Protein AF-A0A9W4ESR6-F1 (afdb_monomer_lite)

pLDDT: mean 93.37, std 4.94, range [68.06, 98.44]

Secondary structure (DSSP, 8-state):
--HHHHHHHHHHHHH---HHHHHHHHHHHTTHHHHHHHHHHS-SS-SS-EEEEE-SSEEEEEETTEEEEEEEETTTTEEEEEEEETTEEEEEEEEEEETTEEEETTTTEE--HHHHHHHHHHHTHHHH-

Foldseek 3Di:
DDPVVVVVVVVDVVVDDDPLLVLLLVQLCVCQVVLVVVVVPDDPPDPWDWDFDRDSFWTWTDTHQWMWIWGQDPVVSWIWTWIGGNPDIDTPFIWHQDPSFTATPVVRGTDDVVNVVVSVCVRCVVVVD

Organism: Bacillus thuringiensis subsp. tolworthi (NCBI:txid1442)

Radius of gyration: 17.6 Å; chains: 1; bounding box: 38×33×56 Å

InterPro domains:
  IPR025074 Protein of unknown function DUF3942 [PF13078] (4-128)

Structure (mmCIF, N/CA/C/O backbone):
data_AF-A0A9W4ESR6-F1
#
_entry.id   AF-A0A9W4ESR6-F1
#
loop_
_atom_site.group_PDB
_atom_site.id
_atom_site.type_symbol
_atom_site.label_atom_id
_atom_site.label_alt_id
_at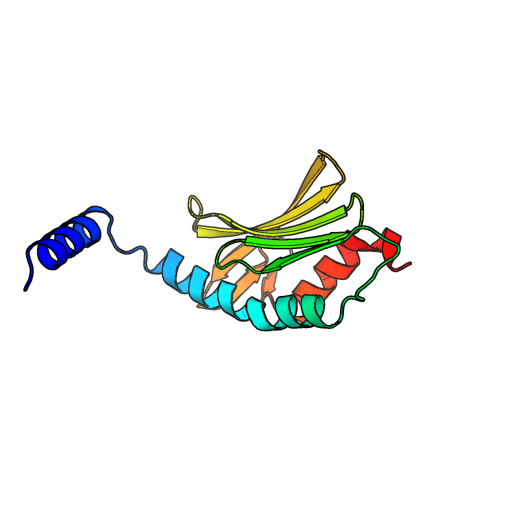om_site.label_comp_id
_atom_site.label_asym_id
_atom_site.label_entity_id
_atom_site.label_seq_id
_atom_site.pdbx_PDB_ins_code
_atom_site.Cartn_x
_atom_site.Cartn_y
_atom_site.Cartn_z
_atom_site.occupancy
_atom_site.B_iso_or_equiv
_atom_site.auth_seq_id
_atom_site.auth_comp_id
_atom_site.auth_asym_id
_atom_site.auth_atom_id
_atom_site.pdbx_PDB_model_num
ATOM 1 N N . MET A 1 1 ? -0.337 13.938 37.983 1.00 68.06 1 MET A N 1
ATOM 2 C CA . MET A 1 1 ? -0.627 14.167 36.556 1.00 68.06 1 MET A CA 1
ATOM 3 C C . MET A 1 1 ? -0.213 15.584 36.212 1.00 68.06 1 MET A C 1
ATOM 5 O O . MET A 1 1 ? -0.573 16.488 36.959 1.00 68.06 1 MET A O 1
ATOM 9 N N . SER A 1 2 ? 0.587 15.776 35.169 1.00 93.44 2 SER A N 1
ATOM 10 C CA . SER A 1 2 ? 1.050 17.098 34.730 1.00 93.44 2 SER A CA 1
ATOM 11 C C . SER A 1 2 ? -0.042 17.859 33.959 1.00 93.44 2 SER A C 1
ATOM 13 O O . SER A 1 2 ? -0.980 17.260 33.430 1.00 93.44 2 SER A O 1
ATOM 15 N N . ASN A 1 3 ? 0.087 19.187 33.847 1.00 94.38 3 ASN A N 1
ATOM 16 C CA . ASN A 1 3 ? -0.824 20.010 33.031 1.00 94.38 3 ASN A CA 1
ATOM 17 C C . ASN A 1 3 ? -0.831 19.576 31.551 1.00 94.38 3 ASN A C 1
ATOM 19 O O . ASN A 1 3 ? -1.858 19.652 30.873 1.00 94.38 3 ASN A O 1
ATOM 23 N N . LEU A 1 4 ? 0.311 19.086 31.057 1.00 93.69 4 LEU A N 1
ATOM 24 C CA . LEU A 1 4 ? 0.442 18.539 29.709 1.00 93.69 4 LEU A CA 1
ATOM 25 C C . LEU A 1 4 ? -0.377 17.251 29.544 1.00 93.69 4 LEU A C 1
ATOM 27 O O . LEU A 1 4 ? -1.143 17.137 28.592 1.00 93.69 4 LEU A O 1
ATOM 31 N N . GLU A 1 5 ? -0.283 16.316 30.491 1.00 94.50 5 GLU A N 1
ATOM 32 C CA . GLU A 1 5 ? -1.053 15.062 30.467 1.00 94.50 5 GLU A CA 1
ATOM 33 C C . GLU A 1 5 ? -2.566 15.315 30.472 1.00 94.50 5 GLU A C 1
ATOM 35 O O . GLU A 1 5 ? -3.302 14.687 29.711 1.00 94.50 5 GLU A O 1
ATOM 40 N N . GLN A 1 6 ? -3.034 16.280 31.271 1.00 92.75 6 GLN A N 1
ATOM 41 C CA . GLN A 1 6 ? -4.447 16.674 31.280 1.00 92.75 6 GLN A CA 1
ATOM 42 C C . GLN A 1 6 ? -4.897 17.252 29.934 1.00 92.75 6 GLN A C 1
ATOM 44 O O . GLN A 1 6 ? -6.009 16.977 29.482 1.00 92.75 6 GLN A O 1
ATOM 49 N N . THR A 1 7 ? -4.037 18.038 29.285 1.00 94.44 7 THR A N 1
ATOM 50 C CA . THR A 1 7 ? -4.321 18.623 27.968 1.00 94.44 7 THR A CA 1
ATOM 51 C C . THR A 1 7 ? -4.404 17.530 26.905 1.00 94.44 7 THR A C 1
ATOM 53 O O . THR A 1 7 ? -5.385 17.468 26.169 1.00 94.44 7 THR A O 1
ATOM 56 N N . ILE A 1 8 ? -3.436 16.608 26.884 1.00 91.94 8 ILE A N 1
ATOM 57 C CA . ILE A 1 8 ? -3.425 15.454 25.975 1.00 91.94 8 ILE A CA 1
ATOM 58 C C . ILE A 1 8 ? -4.682 14.601 26.166 1.00 91.94 8 ILE A C 1
ATOM 60 O O . ILE A 1 8 ? -5.312 14.218 25.185 1.00 91.94 8 ILE A O 1
ATOM 64 N N . SER A 1 9 ? -5.083 14.326 27.411 1.00 87.75 9 SER A N 1
ATOM 65 C CA . SER A 1 9 ? -6.279 13.526 27.685 1.00 87.75 9 SER A CA 1
ATOM 66 C C . SER A 1 9 ? -7.552 14.180 27.145 1.00 87.75 9 SER A C 1
ATOM 68 O O . SER A 1 9 ? -8.351 13.492 26.520 1.00 87.75 9 SER A O 1
ATOM 70 N N . LYS A 1 10 ? -7.731 15.495 27.333 1.00 90.94 10 LYS A N 1
ATOM 71 C CA . LYS A 1 10 ? -8.896 16.221 26.798 1.00 90.94 10 LYS A CA 1
ATOM 72 C C . LYS A 1 10 ? -8.930 16.203 25.271 1.00 90.94 10 LYS A C 1
ATOM 74 O O . LYS A 1 10 ? -9.994 16.000 24.696 1.00 90.94 10 LYS A O 1
ATOM 79 N N . LEU A 1 11 ? -7.775 16.385 24.628 1.00 91.06 11 LEU A N 1
ATOM 80 C CA . LEU A 1 11 ? -7.663 16.337 23.170 1.00 91.06 11 LEU A CA 1
ATOM 81 C C . LEU A 1 11 ? -7.988 14.941 22.625 1.00 91.06 11 LEU A C 1
ATOM 83 O O . LEU A 1 11 ? -8.752 14.838 21.673 1.00 91.06 11 LEU A O 1
ATOM 87 N N . LYS A 1 12 ? -7.490 13.871 23.262 1.00 84.56 12 LYS A N 1
ATOM 88 C CA . LYS A 1 12 ? -7.830 12.487 22.891 1.00 84.56 12 LYS A CA 1
ATOM 89 C C . LYS A 1 12 ? -9.332 12.221 22.981 1.00 84.56 12 LYS A C 1
ATOM 91 O O . LYS A 1 12 ? -9.906 11.674 22.050 1.00 84.56 12 LYS A O 1
ATOM 96 N N . THR A 1 13 ? -9.976 12.644 24.072 1.00 85.50 13 THR A N 1
ATOM 97 C CA . THR A 1 13 ? -11.432 12.504 24.225 1.00 85.50 13 THR A CA 1
ATOM 98 C C . THR A 1 13 ? -12.200 13.289 23.163 1.00 85.50 13 THR A C 1
ATOM 100 O O . THR A 1 13 ? -13.211 12.801 22.676 1.00 85.50 13 THR A O 1
ATOM 103 N N . TYR A 1 14 ? -11.738 14.492 22.810 1.00 87.00 14 TYR A N 1
ATOM 104 C CA . TYR A 1 14 ? -12.396 15.340 21.816 1.00 87.00 14 TYR A CA 1
ATOM 105 C C . TYR A 1 14 ? -12.328 14.761 20.397 1.00 87.00 14 TYR A C 1
ATOM 107 O O . TYR A 1 14 ? -13.314 14.826 19.673 1.00 87.00 14 TYR A O 1
ATOM 115 N N . VAL A 1 15 ? -11.173 14.213 20.006 1.00 83.50 15 VAL A N 1
ATOM 116 C CA . VAL A 1 15 ? -10.986 13.610 18.675 1.00 83.50 15 VAL A CA 1
ATOM 117 C C . VAL A 1 15 ? -11.718 12.268 18.563 1.00 83.50 15 VAL A C 1
ATOM 119 O O . VAL A 1 15 ? -12.220 11.946 17.493 1.00 83.50 15 VAL A O 1
ATOM 122 N N . GLY A 1 16 ? -11.838 11.526 19.668 1.00 78.62 16 GLY A N 1
ATOM 123 C CA . GLY A 1 16 ? -12.370 10.163 19.661 1.00 78.62 16 GLY A CA 1
ATOM 124 C C . GLY A 1 16 ? -11.331 9.143 19.179 1.00 78.62 16 GLY A C 1
ATOM 125 O O . GLY A 1 16 ? -10.351 9.496 18.526 1.00 78.62 16 GLY A O 1
ATOM 126 N N . GLU A 1 17 ? -11.507 7.875 19.556 1.00 77.62 17 GLU A N 1
ATOM 127 C CA . GLU A 1 17 ? -10.723 6.757 19.011 1.00 77.62 17 GLU A CA 1
ATOM 128 C C . GLU A 1 17 ? -11.534 6.111 17.888 1.00 77.62 17 GLU A C 1
ATOM 130 O O . GLU A 1 17 ? -12.649 5.647 18.129 1.00 77.62 17 GLU A O 1
ATOM 135 N N . ASP A 1 18 ? -10.971 6.077 16.682 1.00 82.81 18 ASP A N 1
ATOM 136 C CA . ASP A 1 18 ? -11.477 5.235 15.603 1.00 82.81 18 ASP A CA 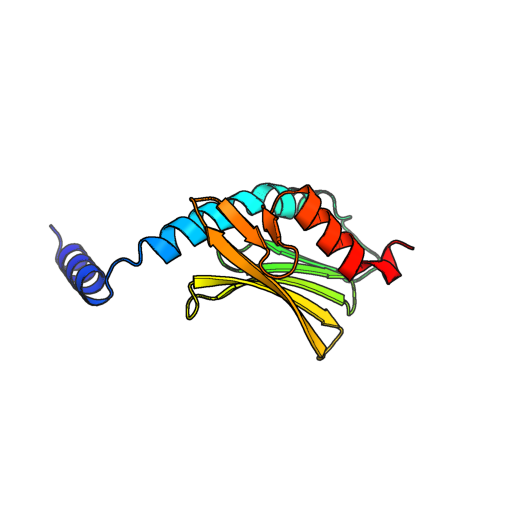1
ATOM 137 C C . ASP A 1 18 ? -10.813 3.858 15.723 1.00 82.81 18 A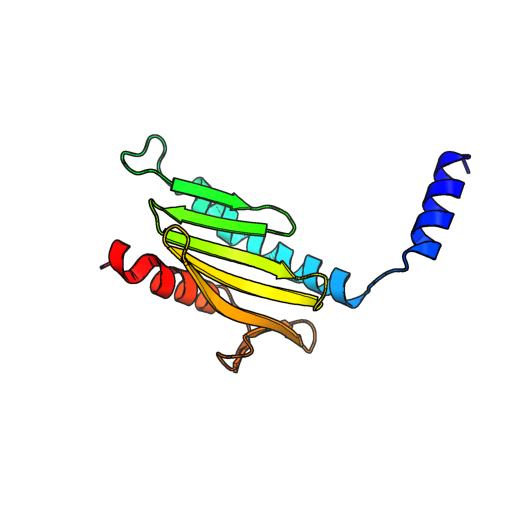SP A C 1
ATOM 139 O O . ASP A 1 18 ? -9.650 3.649 15.366 1.00 82.81 18 ASP A O 1
ATOM 143 N N . SER A 1 19 ? -11.547 2.918 16.318 1.00 84.38 19 SER A N 1
ATOM 144 C CA . SER A 1 19 ? -11.073 1.548 16.498 1.00 84.38 19 SER A CA 1
ATOM 145 C C . SER A 1 19 ? -10.879 0.815 15.172 1.00 84.38 19 SER A C 1
ATOM 147 O O . SER A 1 19 ? -10.040 -0.078 15.106 1.00 84.38 19 SER A O 1
ATOM 149 N N . GLU A 1 20 ? -11.637 1.170 14.133 1.00 85.38 20 GLU A N 1
ATOM 150 C CA . GLU A 1 20 ? -11.536 0.543 12.817 1.00 85.38 20 GLU A CA 1
ATOM 151 C C . GLU A 1 20 ? -10.295 1.049 12.075 1.00 85.38 20 GLU A C 1
ATOM 153 O O . GLU A 1 20 ? -9.493 0.229 11.622 1.00 85.38 20 GLU A O 1
ATOM 158 N N . GLU A 1 21 ? -10.057 2.370 12.063 1.00 88.00 21 GLU A N 1
ATOM 159 C CA . GLU A 1 21 ? -8.817 2.959 11.525 1.00 88.00 21 GLU A CA 1
ATOM 160 C C . GLU A 1 21 ? -7.593 2.347 12.217 1.00 88.00 21 GLU A C 1
ATOM 162 O O . GLU A 1 21 ? -6.620 1.970 11.565 1.00 88.00 21 GLU A O 1
ATOM 167 N N . LYS A 1 22 ? -7.645 2.182 13.542 1.00 90.25 22 LYS A N 1
ATOM 168 C CA . LYS A 1 22 ? -6.548 1.585 14.308 1.00 90.25 22 LYS A CA 1
ATOM 169 C C . LYS A 1 22 ? -6.226 0.159 13.859 1.00 90.25 22 LYS A C 1
ATOM 171 O O . LYS A 1 22 ? -5.057 -0.145 13.628 1.00 90.25 22 LYS A O 1
ATOM 176 N N . VAL A 1 23 ? -7.234 -0.704 13.716 1.00 92.56 23 VAL A N 1
ATOM 177 C CA . VAL A 1 23 ? -7.020 -2.088 13.259 1.00 92.56 23 VAL A CA 1
ATOM 178 C C . VAL A 1 23 ? -6.532 -2.105 11.809 1.00 92.56 23 VAL A C 1
ATOM 180 O O . VAL A 1 23 ? -5.615 -2.858 11.482 1.00 92.56 23 VAL A O 1
ATOM 183 N N . LEU A 1 24 ? -7.071 -1.236 10.948 1.00 94.38 24 LEU A N 1
ATOM 184 C CA . LEU A 1 24 ? -6.599 -1.077 9.572 1.00 94.38 24 LEU A CA 1
ATOM 185 C C . LEU A 1 24 ? -5.117 -0.672 9.527 1.00 94.38 24 LEU A C 1
ATOM 187 O O . LEU A 1 24 ? -4.352 -1.247 8.756 1.00 94.38 24 LEU A O 1
ATOM 191 N N . MET A 1 25 ? -4.688 0.271 10.372 1.00 93.75 25 MET A N 1
ATOM 192 C CA . MET A 1 25 ? -3.287 0.690 10.485 1.00 93.75 25 MET A CA 1
ATOM 193 C C . MET A 1 25 ? -2.379 -0.443 10.977 1.00 93.75 25 MET A C 1
ATOM 195 O O . MET A 1 25 ? -1.282 -0.619 10.444 1.00 93.75 25 MET A O 1
ATOM 199 N N . GLU A 1 26 ? -2.819 -1.218 11.971 1.00 94.62 26 GLU A N 1
ATOM 200 C CA . GLU A 1 26 ? -2.088 -2.390 12.468 1.00 94.62 26 GLU A CA 1
ATOM 201 C C . GLU A 1 26 ? -1.902 -3.431 11.355 1.00 94.62 26 GLU A C 1
ATOM 203 O O . GLU A 1 26 ? -0.784 -3.891 11.122 1.00 94.62 26 GLU A O 1
ATOM 208 N N . LYS A 1 27 ? -2.966 -3.724 10.598 1.00 94.56 27 LYS A N 1
ATOM 209 C CA . LYS A 1 27 ? -2.930 -4.636 9.447 1.00 94.56 27 LYS A CA 1
ATOM 210 C C . LYS A 1 27 ? -2.057 -4.111 8.312 1.00 94.56 27 LYS A C 1
ATOM 212 O O . LYS A 1 27 ? -1.259 -4.849 7.746 1.00 94.56 27 LYS A O 1
ATOM 217 N N . PHE A 1 28 ? -2.144 -2.823 8.001 1.00 95.12 28 PHE A N 1
ATOM 218 C CA . PHE A 1 28 ? -1.305 -2.193 6.986 1.00 95.12 28 PHE A CA 1
ATOM 219 C C . PHE A 1 28 ? 0.188 -2.227 7.355 1.00 95.12 28 PHE A C 1
ATOM 221 O O . PHE A 1 28 ? 1.052 -2.366 6.482 1.00 95.12 28 PHE A O 1
ATOM 228 N N . ALA A 1 29 ? 0.518 -2.144 8.648 1.00 95.19 29 ALA A N 1
ATOM 229 C CA . ALA A 1 29 ? 1.890 -2.267 9.131 1.00 95.19 29 ALA A CA 1
ATOM 230 C C . ALA A 1 29 ? 2.487 -3.667 8.893 1.00 95.19 29 ALA A C 1
ATOM 232 O O . ALA A 1 29 ? 3.707 -3.779 8.763 1.00 95.19 29 ALA A O 1
ATOM 233 N N . GLU A 1 30 ? 1.665 -4.712 8.742 1.00 94.12 30 GLU A N 1
ATOM 234 C CA . GLU A 1 30 ? 2.124 -6.067 8.397 1.00 94.12 30 GLU A CA 1
ATOM 235 C C . GLU A 1 30 ? 2.810 -6.121 7.016 1.00 94.12 30 GLU A C 1
ATOM 237 O O . GLU A 1 30 ? 3.629 -7.005 6.779 1.00 94.12 30 GLU A O 1
ATOM 242 N N . LEU A 1 31 ? 2.580 -5.138 6.131 1.00 91.69 31 LEU A N 1
ATOM 243 C CA . LEU A 1 31 ? 3.296 -5.011 4.850 1.00 91.69 31 LEU A CA 1
ATOM 244 C C . LEU A 1 31 ? 4.741 -4.524 4.990 1.00 91.69 31 LEU A C 1
ATOM 246 O O . LEU A 1 31 ? 5.523 -4.608 4.039 1.00 91.69 31 LEU A O 1
ATOM 250 N N . TYR A 1 32 ? 5.105 -3.973 6.149 1.00 93.69 32 TYR A N 1
ATOM 251 C CA . TYR A 1 32 ? 6.411 -3.360 6.366 1.00 93.69 32 TYR A CA 1
ATOM 252 C C . TYR A 1 32 ? 7.589 -4.280 6.002 1.00 93.69 32 TYR A C 1
ATOM 254 O O . TYR A 1 32 ? 8.478 -3.804 5.290 1.00 93.69 32 TYR A O 1
ATOM 262 N N . PRO A 1 33 ? 7.624 -5.568 6.411 1.00 94.44 33 PRO A N 1
ATOM 263 C CA . PRO A 1 33 ? 8.743 -6.455 6.104 1.00 94.44 33 PRO A CA 1
ATOM 264 C C . PRO A 1 33 ? 8.927 -6.685 4.601 1.00 94.44 33 PRO A C 1
ATOM 266 O O . PRO A 1 33 ? 10.062 -6.707 4.130 1.00 94.44 33 PRO A O 1
ATOM 269 N N . ALA A 1 34 ? 7.833 -6.802 3.841 1.00 93.69 34 ALA A N 1
ATOM 270 C CA . ALA A 1 34 ? 7.889 -7.013 2.396 1.00 93.69 34 ALA A CA 1
ATOM 271 C C . ALA A 1 34 ? 8.494 -5.797 1.675 1.00 93.69 34 ALA A C 1
ATOM 273 O O . ALA A 1 34 ? 9.428 -5.943 0.887 1.00 93.69 34 ALA A O 1
ATOM 274 N N . ILE A 1 35 ? 8.034 -4.582 1.994 1.00 94.81 35 ILE A N 1
ATOM 275 C CA . ILE A 1 35 ? 8.581 -3.355 1.390 1.00 94.81 35 ILE A CA 1
ATOM 276 C C . ILE A 1 35 ? 10.033 -3.118 1.822 1.00 94.81 35 ILE A C 1
ATOM 278 O O . ILE A 1 35 ? 10.867 -2.717 1.008 1.00 94.81 35 ILE A O 1
ATOM 282 N N . GLU A 1 36 ? 10.368 -3.396 3.084 1.00 95.12 36 GLU A N 1
ATOM 283 C CA . GLU A 1 36 ? 11.732 -3.229 3.588 1.00 95.12 36 GLU A CA 1
ATOM 284 C C . GLU A 1 36 ? 12.705 -4.229 2.946 1.00 95.12 36 GLU A C 1
ATOM 286 O O . GLU A 1 36 ? 13.836 -3.866 2.620 1.00 95.12 36 GLU A O 1
ATOM 291 N N . LYS A 1 37 ? 12.259 -5.462 2.676 1.00 94.69 37 LYS A N 1
ATOM 292 C CA . LYS A 1 37 ? 13.026 -6.446 1.903 1.00 94.69 37 LYS A CA 1
ATOM 293 C C . LYS A 1 37 ? 13.353 -5.916 0.506 1.00 94.69 37 LYS A C 1
ATOM 295 O O . LYS A 1 37 ? 14.524 -5.877 0.137 1.00 94.69 37 LYS A O 1
ATOM 300 N N . ILE A 1 38 ? 12.351 -5.420 -0.226 1.00 93.19 38 ILE A N 1
ATOM 301 C CA . ILE A 1 38 ? 12.543 -4.818 -1.558 1.00 93.19 38 ILE A CA 1
ATOM 302 C C . ILE A 1 38 ? 13.554 -3.664 -1.473 1.00 93.19 38 ILE A C 1
ATOM 304 O O . ILE A 1 38 ? 14.525 -3.619 -2.226 1.00 93.19 38 ILE A O 1
ATOM 308 N N . ARG A 1 39 ? 13.395 -2.757 -0.504 1.00 93.06 39 ARG A N 1
ATOM 309 C CA . ARG A 1 39 ? 14.306 -1.619 -0.296 1.00 93.06 39 ARG A CA 1
ATOM 310 C C . ARG A 1 39 ? 15.762 -2.030 -0.054 1.00 93.06 39 ARG A C 1
ATOM 312 O O . ARG A 1 39 ? 16.667 -1.308 -0.485 1.00 93.06 39 ARG A O 1
ATOM 319 N N . ASN A 1 40 ? 15.981 -3.132 0.657 1.00 93.94 40 ASN A N 1
ATOM 320 C CA . ASN A 1 40 ? 17.310 -3.631 1.004 1.00 93.94 40 ASN A CA 1
ATOM 321 C C . ASN A 1 40 ? 17.965 -4.428 -0.128 1.00 93.94 40 ASN A C 1
ATOM 323 O O . ASN A 1 40 ? 19.188 -4.400 -0.252 1.00 93.94 40 ASN A O 1
ATOM 327 N N . GLU A 1 41 ? 17.172 -5.102 -0.960 1.00 93.88 41 GLU A N 1
ATOM 328 C CA . GLU A 1 41 ? 17.668 -5.887 -2.096 1.00 93.88 41 GLU A CA 1
ATOM 329 C C . GLU A 1 41 ? 17.921 -5.037 -3.355 1.00 93.88 41 GLU A C 1
ATOM 331 O O . GLU A 1 41 ? 18.660 -5.455 -4.248 1.00 93.88 41 GLU A O 1
ATOM 336 N N . PHE A 1 42 ? 17.367 -3.822 -3.434 1.00 88.88 42 PHE A N 1
ATOM 337 C CA . PHE A 1 42 ? 17.600 -2.930 -4.571 1.00 88.88 42 PHE A CA 1
ATOM 338 C C . PHE A 1 42 ? 19.053 -2.411 -4.631 1.00 88.88 42 PHE A C 1
ATOM 340 O O . PHE A 1 42 ? 19.612 -1.969 -3.620 1.00 88.88 42 PHE A O 1
ATOM 347 N N . PRO A 1 43 ? 19.678 -2.395 -5.826 1.00 88.06 43 PRO A N 1
ATOM 348 C CA . PRO A 1 43 ? 21.101 -2.111 -5.974 1.00 88.06 43 PRO A CA 1
ATOM 349 C C . PRO A 1 43 ? 21.456 -0.654 -5.651 1.00 88.06 43 PRO A C 1
ATOM 351 O O . PRO A 1 43 ? 20.747 0.290 -6.021 1.00 88.06 43 PRO A O 1
ATOM 354 N N . LYS A 1 44 ? 22.613 -0.463 -5.003 1.00 85.62 44 LYS A N 1
ATOM 355 C CA . LYS A 1 44 ? 23.216 0.852 -4.734 1.00 85.62 44 LYS A CA 1
ATOM 356 C C . LYS A 1 44 ? 24.717 0.809 -5.062 1.00 85.62 44 LYS A C 1
ATOM 358 O O . LYS A 1 44 ? 25.429 0.052 -4.402 1.00 85.62 44 LYS A O 1
ATOM 363 N N . PRO A 1 45 ? 25.222 1.605 -6.032 1.00 83.69 45 PRO A N 1
ATOM 364 C CA . PRO A 1 45 ? 24.513 2.560 -6.901 1.00 83.69 45 PRO A CA 1
ATOM 365 C C . PRO A 1 45 ? 23.728 1.886 -8.047 1.00 83.69 45 PRO A C 1
ATOM 367 O O . PRO A 1 45 ? 24.018 0.756 -8.428 1.00 83.69 45 PRO A O 1
ATOM 370 N N . SER A 1 46 ? 22.758 2.603 -8.629 1.00 88.81 46 SER A N 1
ATOM 371 C CA . SER A 1 46 ? 21.954 2.150 -9.778 1.00 88.81 46 SER A CA 1
ATOM 372 C C . SER A 1 46 ? 22.140 3.064 -10.992 1.00 88.81 46 SER A C 1
ATOM 374 O O . SER A 1 46 ? 22.353 4.265 -10.845 1.00 88.81 46 SER A O 1
ATOM 376 N N . LYS A 1 47 ? 22.032 2.492 -12.200 1.00 91.81 47 LYS A N 1
ATOM 377 C CA . LYS A 1 47 ? 21.985 3.242 -13.473 1.00 91.81 47 LYS A CA 1
ATOM 378 C C . LYS A 1 47 ? 20.605 3.837 -13.770 1.00 91.81 47 LYS A C 1
ATOM 380 O O . LYS A 1 47 ? 20.488 4.682 -14.650 1.00 91.81 47 LYS A O 1
ATOM 385 N N . LYS A 1 48 ? 19.570 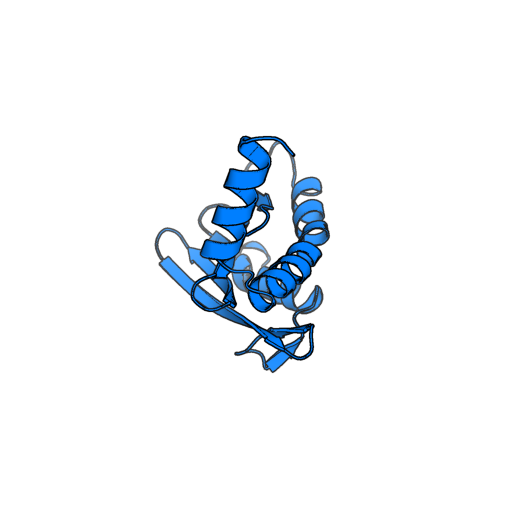3.341 -13.093 1.00 92.00 48 LYS A N 1
ATOM 386 C CA . LYS A 1 48 ? 18.170 3.738 -13.253 1.00 92.00 48 LYS A CA 1
ATOM 387 C C . LYS A 1 48 ? 17.691 4.461 -12.002 1.00 92.00 48 LYS A C 1
ATOM 389 O O . LYS A 1 48 ? 18.063 4.068 -10.892 1.00 92.00 48 LYS A O 1
ATOM 394 N N . GLU A 1 49 ? 16.874 5.491 -12.191 1.00 92.44 49 GLU A N 1
ATOM 395 C CA . GLU A 1 49 ? 16.221 6.195 -11.090 1.00 92.44 49 GLU A CA 1
ATOM 396 C C . GLU A 1 49 ? 15.191 5.276 -10.430 1.00 92.44 49 GLU A C 1
ATOM 398 O O . GLU A 1 49 ? 14.346 4.684 -11.106 1.00 92.44 49 GLU A O 1
ATOM 403 N N . TYR A 1 50 ? 15.259 5.167 -9.106 1.00 95.06 50 TYR A N 1
ATOM 404 C CA . TYR A 1 50 ? 14.245 4.487 -8.317 1.00 95.06 50 TYR A CA 1
ATOM 405 C C . TYR A 1 50 ? 14.086 5.153 -6.949 1.00 95.06 50 TYR A C 1
ATOM 407 O O . TYR A 1 50 ? 15.007 5.795 -6.441 1.00 95.06 50 TYR A O 1
ATOM 415 N N . SER A 1 51 ? 12.918 4.967 -6.343 1.00 94.75 51 SER A N 1
ATOM 416 C CA . SER A 1 51 ? 12.628 5.364 -4.967 1.00 94.75 51 SER A CA 1
ATOM 417 C C . SER A 1 51 ? 11.730 4.318 -4.321 1.00 94.75 51 SER A C 1
ATOM 419 O O . SER A 1 51 ? 10.777 3.849 -4.940 1.00 94.75 51 SER A O 1
ATOM 421 N N . ILE A 1 52 ? 12.042 3.940 -3.084 1.00 96.12 52 ILE A N 1
ATOM 422 C CA . ILE A 1 52 ? 11.231 3.015 -2.291 1.00 96.12 52 ILE A CA 1
ATOM 423 C C . ILE A 1 52 ? 10.960 3.680 -0.950 1.00 96.12 52 ILE A C 1
ATOM 425 O O . ILE A 1 52 ? 11.899 4.015 -0.222 1.00 96.12 52 ILE A O 1
ATOM 429 N N . ILE A 1 53 ? 9.681 3.860 -0.636 1.00 95.50 53 ILE A N 1
ATOM 430 C CA . ILE A 1 53 ? 9.199 4.486 0.592 1.00 95.50 53 ILE A CA 1
ATOM 431 C C . ILE A 1 53 ? 8.341 3.491 1.368 1.00 95.50 53 ILE A C 1
ATOM 433 O O . ILE A 1 53 ? 7.512 2.785 0.800 1.00 95.50 53 ILE A O 1
ATOM 437 N N . ASN A 1 54 ? 8.565 3.447 2.682 1.00 95.88 54 ASN A N 1
ATOM 438 C CA . ASN A 1 54 ? 7.907 2.540 3.617 1.00 95.88 54 ASN A CA 1
ATOM 439 C C . ASN A 1 54 ? 7.491 3.305 4.886 1.00 95.88 54 ASN A C 1
ATOM 441 O O . ASN A 1 54 ? 8.075 3.122 5.955 1.00 95.88 54 ASN A O 1
ATOM 445 N N . LEU A 1 55 ? 6.537 4.228 4.749 1.00 95.00 55 LEU A N 1
ATOM 446 C CA . LEU A 1 55 ? 5.993 5.019 5.855 1.00 95.00 55 LEU A CA 1
ATOM 447 C C . LEU A 1 55 ? 4.811 4.286 6.524 1.00 95.00 55 LEU A C 1
ATOM 449 O O . LEU A 1 55 ? 4.316 3.286 5.984 1.00 95.00 55 LEU A O 1
ATOM 453 N N . PRO A 1 56 ? 4.375 4.736 7.718 1.00 93.44 56 PRO A N 1
ATOM 454 C CA . PRO A 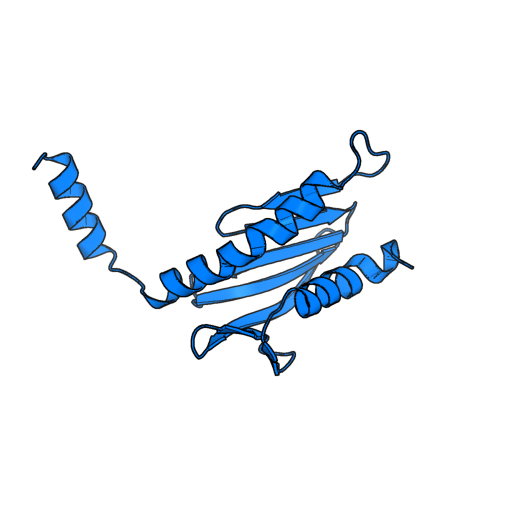1 56 ? 3.271 4.113 8.448 1.00 93.44 56 PRO A CA 1
ATOM 455 C C . PRO A 1 56 ? 1.931 4.112 7.707 1.00 93.44 56 PRO A C 1
ATOM 457 O O . PRO A 1 56 ? 1.161 3.184 7.897 1.00 93.44 56 PRO A O 1
ATOM 460 N N . ASP A 1 57 ? 1.660 5.112 6.873 1.00 94.25 57 ASP A N 1
ATOM 461 C CA . ASP A 1 57 ? 0.396 5.307 6.151 1.00 94.25 57 ASP A CA 1
ATOM 462 C C . ASP A 1 57 ? 0.562 5.365 4.623 1.00 94.25 57 ASP A C 1
ATOM 464 O O . ASP A 1 57 ? -0.429 5.414 3.895 1.00 94.25 57 ASP A O 1
ATOM 468 N N . ASP A 1 58 ? 1.801 5.320 4.129 1.00 96.56 58 ASP A N 1
ATOM 469 C CA . ASP A 1 58 ? 2.119 5.406 2.705 1.00 96.56 58 ASP A CA 1
ATOM 470 C C . ASP A 1 58 ? 3.315 4.516 2.355 1.00 96.56 58 ASP A C 1
ATOM 472 O O . ASP A 1 58 ? 4.395 4.596 2.950 1.00 96.56 58 ASP A O 1
ATOM 476 N N . LYS A 1 59 ? 3.131 3.644 1.372 1.00 97.31 59 LYS A N 1
ATOM 477 C CA . LYS A 1 59 ? 4.158 2.735 0.869 1.00 97.31 59 LYS A CA 1
ATOM 478 C C . LYS A 1 59 ? 4.184 2.860 -0.641 1.00 97.31 59 LYS A C 1
ATOM 480 O O . LYS A 1 59 ? 3.147 2.743 -1.287 1.00 97.31 59 LYS A O 1
ATOM 485 N N . TYR A 1 60 ? 5.358 3.070 -1.226 1.00 96.19 60 TYR A N 1
ATOM 486 C CA . TYR A 1 60 ? 5.458 3.067 -2.679 1.00 96.19 60 TYR A CA 1
ATOM 487 C C . TYR A 1 60 ? 6.792 2.551 -3.186 1.00 96.19 60 TYR A C 1
ATOM 489 O O . TYR A 1 60 ? 7.835 2.678 -2.542 1.00 96.19 60 TYR A O 1
ATOM 497 N N . ILE A 1 61 ? 6.739 2.011 -4.398 1.00 97.44 61 ILE A N 1
ATOM 498 C CA . ILE A 1 61 ? 7.898 1.630 -5.195 1.00 97.44 61 ILE A CA 1
ATOM 499 C C . ILE A 1 61 ? 7.788 2.405 -6.500 1.00 97.44 61 ILE A C 1
ATOM 501 O O . ILE A 1 61 ? 6.780 2.312 -7.195 1.00 97.44 61 ILE A O 1
ATOM 505 N N . LYS A 1 62 ? 8.814 3.189 -6.817 1.00 96.62 62 LYS A N 1
ATOM 506 C CA . LYS A 1 62 ? 8.926 3.970 -8.046 1.00 96.62 62 LYS A CA 1
ATOM 507 C C . LYS A 1 62 ? 10.171 3.541 -8.802 1.00 96.62 62 LYS A C 1
ATOM 509 O O . LYS A 1 62 ? 11.256 3.522 -8.223 1.00 96.62 62 LYS A O 1
ATOM 514 N N . ILE A 1 63 ? 10.014 3.256 -10.088 1.00 95.38 63 ILE A N 1
ATOM 515 C CA . ILE A 1 63 ? 11.101 2.983 -11.027 1.00 95.38 63 ILE A CA 1
ATOM 516 C C . ILE A 1 63 ? 10.845 3.849 -12.260 1.00 95.38 63 ILE A C 1
ATOM 518 O O . ILE A 1 63 ? 9.817 3.705 -12.919 1.00 95.38 63 ILE A O 1
ATOM 522 N N . GLU A 1 64 ? 11.766 4.769 -12.549 1.00 93.81 64 GLU A N 1
ATOM 523 C CA . GLU A 1 64 ? 11.610 5.776 -13.608 1.00 93.81 64 GLU A CA 1
ATOM 524 C C . GLU A 1 64 ? 10.263 6.529 -13.502 1.00 93.81 64 GLU A C 1
ATOM 526 O O . GLU A 1 64 ? 10.005 7.195 -12.496 1.00 93.81 64 GLU A O 1
ATOM 531 N N . SER A 1 65 ? 9.399 6.454 -14.520 1.00 94.81 65 SER A N 1
ATOM 532 C CA . SER A 1 65 ? 8.095 7.129 -14.546 1.00 94.81 65 SER A CA 1
ATOM 533 C C . SER A 1 65 ? 6.958 6.326 -13.912 1.00 94.81 65 SER A C 1
ATOM 535 O O . SER A 1 65 ? 5.880 6.888 -13.720 1.00 94.81 65 SER A O 1
ATOM 537 N N . THR A 1 66 ? 7.183 5.055 -13.572 1.00 96.88 66 THR A N 1
ATOM 538 C CA . THR A 1 66 ? 6.146 4.137 -13.088 1.00 96.88 66 THR A CA 1
ATOM 539 C C . THR A 1 66 ? 6.240 3.961 -11.577 1.00 96.88 66 THR A C 1
ATOM 541 O O . THR A 1 66 ? 7.317 3.721 -11.028 1.00 96.88 66 THR A O 1
ATOM 544 N N . LEU A 1 67 ? 5.102 4.060 -10.893 1.00 97.69 67 LEU A N 1
ATOM 545 C CA . LEU A 1 67 ? 5.004 3.915 -9.445 1.00 97.69 67 LEU A CA 1
ATOM 546 C C . LEU A 1 67 ? 3.806 3.037 -9.066 1.00 97.69 67 LEU A C 1
ATOM 548 O O . LEU A 1 67 ? 2.712 3.206 -9.599 1.00 97.69 67 LEU A O 1
ATOM 552 N N . LEU A 1 68 ? 4.026 2.123 -8.119 1.00 98.44 68 LEU A N 1
ATOM 553 C CA . LEU A 1 68 ? 2.981 1.439 -7.353 1.00 98.44 68 LEU A CA 1
ATOM 554 C C . LEU A 1 68 ? 2.885 2.119 -5.986 1.00 98.44 68 LEU A C 1
ATOM 556 O O . LEU A 1 68 ? 3.881 2.143 -5.259 1.00 98.44 68 LEU A O 1
ATOM 560 N N . ARG A 1 69 ? 1.708 2.647 -5.642 1.00 98.06 69 ARG A N 1
ATOM 561 C CA . ARG A 1 69 ? 1.401 3.237 -4.335 1.00 98.06 69 ARG A CA 1
ATOM 562 C C . ARG A 1 69 ? 0.402 2.366 -3.595 1.00 98.06 69 ARG A C 1
ATOM 564 O O . ARG A 1 69 ? -0.567 1.908 -4.193 1.00 98.06 69 ARG A O 1
ATOM 571 N N . ILE A 1 70 ? 0.618 2.190 -2.302 1.00 98.12 70 ILE A N 1
ATOM 572 C CA . ILE A 1 70 ? -0.327 1.586 -1.373 1.00 98.12 70 ILE A CA 1
ATOM 573 C C . ILE A 1 70 ? -0.418 2.522 -0.169 1.00 98.12 70 ILE A C 1
ATOM 575 O O . ILE A 1 70 ? 0.579 2.721 0.525 1.00 98.12 70 ILE A O 1
ATOM 579 N N . SER A 1 71 ? -1.581 3.121 0.070 1.00 97.69 71 SER A N 1
ATOM 580 C CA . SER A 1 71 ? -1.744 4.159 1.098 1.00 97.69 71 SER A CA 1
ATOM 581 C C . SER A 1 71 ? -3.071 4.053 1.835 1.00 97.69 71 SER A C 1
ATOM 583 O O . SER A 1 71 ? -4.077 3.669 1.244 1.00 97.69 71 SER A O 1
ATOM 585 N N . ILE A 1 72 ? -3.090 4.439 3.110 1.00 96.75 72 ILE A N 1
ATOM 586 C CA . ILE A 1 72 ? -4.318 4.481 3.912 1.00 96.75 72 ILE A CA 1
ATOM 587 C C . ILE A 1 72 ? -5.138 5.723 3.549 1.00 96.75 72 ILE A C 1
ATOM 589 O O . ILE A 1 72 ? -4.663 6.856 3.640 1.00 96.75 72 ILE A O 1
ATOM 593 N N . ASN A 1 73 ? -6.404 5.507 3.208 1.00 95.62 73 ASN A N 1
ATOM 594 C CA . ASN A 1 73 ? -7.410 6.539 3.029 1.00 95.62 73 ASN A CA 1
ATOM 595 C C . ASN A 1 73 ? -8.271 6.647 4.291 1.00 95.62 73 ASN A C 1
ATOM 597 O O . ASN A 1 73 ? -9.230 5.899 4.480 1.00 95.62 73 ASN A O 1
ATOM 601 N N . LYS A 1 74 ? -7.916 7.604 5.150 1.00 90.81 74 LYS A N 1
ATOM 602 C CA . LYS A 1 74 ? -8.546 7.811 6.464 1.00 90.81 74 LYS A CA 1
ATOM 603 C C . LYS A 1 74 ? -9.988 8.304 6.389 1.00 90.81 74 LYS A C 1
ATOM 605 O O . LYS A 1 74 ? -10.754 8.085 7.310 1.00 90.81 74 LYS A O 1
ATOM 610 N N . GLU A 1 75 ? -10.379 8.966 5.301 1.00 90.44 75 GLU A N 1
ATOM 611 C CA . GLU A 1 75 ? -11.766 9.425 5.142 1.00 90.44 75 GLU A CA 1
ATOM 612 C C . GLU A 1 75 ? -12.726 8.258 4.898 1.00 90.44 75 GLU A C 1
ATOM 614 O O . GLU A 1 75 ? -13.910 8.344 5.217 1.00 90.44 75 GLU A O 1
ATOM 619 N N . LYS A 1 76 ? -12.214 7.177 4.304 1.00 93.19 76 LYS A N 1
ATOM 620 C CA . LYS A 1 76 ? -12.993 5.999 3.922 1.00 93.19 76 LYS A CA 1
ATOM 621 C C . LYS A 1 76 ? -12.696 4.765 4.770 1.00 93.19 76 LYS A C 1
ATOM 623 O O . LYS A 1 76 ? -13.394 3.774 4.605 1.00 93.19 76 LYS A O 1
ATOM 628 N N . ASN A 1 77 ? -11.670 4.810 5.622 1.00 92.94 77 ASN A N 1
ATOM 629 C CA . ASN A 1 77 ? -11.129 3.650 6.333 1.00 92.94 77 ASN A CA 1
ATOM 630 C C . ASN A 1 77 ? -10.815 2.472 5.392 1.00 92.94 77 ASN A C 1
ATOM 632 O O . ASN A 1 77 ? -11.139 1.318 5.661 1.00 92.94 77 ASN A O 1
ATOM 636 N N . VAL A 1 78 ? -10.146 2.772 4.274 1.00 96.62 78 VAL A N 1
ATOM 637 C CA . VAL A 1 78 ? -9.684 1.773 3.293 1.00 96.62 78 VAL A CA 1
ATOM 638 C C . VAL A 1 78 ? -8.207 1.962 2.972 1.00 96.62 78 VAL A C 1
ATOM 640 O O . VAL A 1 78 ? -7.621 3.005 3.262 1.00 96.62 78 VAL A O 1
ATOM 643 N N . ILE A 1 79 ? -7.596 0.968 2.339 1.00 97.94 79 ILE A N 1
ATOM 644 C CA . ILE A 1 79 ? -6.275 1.088 1.721 1.00 97.94 79 ILE A CA 1
ATOM 645 C C . ILE A 1 79 ? -6.464 1.214 0.207 1.00 97.94 79 ILE A C 1
ATOM 647 O O . ILE A 1 79 ? -7.054 0.346 -0.438 1.00 97.94 79 ILE A O 1
ATOM 651 N N . ASP A 1 80 ? -5.943 2.293 -0.365 1.00 98.25 80 ASP A N 1
ATOM 652 C CA . ASP A 1 80 ? -5.928 2.533 -1.804 1.00 98.25 80 ASP A CA 1
ATOM 653 C C . ASP A 1 80 ? -4.664 1.922 -2.423 1.00 98.25 80 ASP A C 1
ATOM 655 O O . ASP A 1 80 ? -3.552 2.154 -1.942 1.00 98.25 80 ASP A O 1
ATOM 659 N N . VAL A 1 81 ? -4.834 1.163 -3.510 1.00 98.38 81 VAL A N 1
ATOM 660 C CA . VAL A 1 81 ? -3.736 0.665 -4.352 1.00 98.38 81 VAL A CA 1
ATOM 661 C C . VAL A 1 81 ? -3.795 1.372 -5.698 1.00 98.38 81 VAL A C 1
ATOM 663 O O . VAL A 1 81 ? -4.789 1.273 -6.422 1.00 98.38 81 VAL A O 1
ATOM 666 N N . GLU A 1 82 ? -2.723 2.063 -6.067 1.00 98.44 82 GLU A N 1
ATOM 667 C CA . GLU A 1 82 ? -2.686 2.920 -7.250 1.00 98.44 82 GLU A CA 1
ATOM 668 C C . GLU A 1 82 ? -1.450 2.663 -8.112 1.00 98.44 82 GLU A C 1
ATOM 670 O O . GLU A 1 82 ? -0.340 2.469 -7.613 1.00 98.44 82 GLU A O 1
ATOM 675 N N . LYS A 1 83 ? -1.638 2.746 -9.429 1.00 98.25 83 LYS A N 1
ATOM 676 C CA . LYS A 1 83 ? -0.567 2.887 -10.412 1.00 98.25 83 LYS A CA 1
ATOM 677 C C . LYS A 1 83 ? -0.461 4.345 -10.817 1.00 98.25 83 LYS A C 1
ATOM 679 O O . LYS A 1 83 ? -1.457 4.958 -11.193 1.00 98.25 83 LYS A O 1
ATOM 684 N N . HIS A 1 84 ? 0.752 4.871 -10.800 1.00 97.38 84 HIS A N 1
ATOM 685 C CA . HIS A 1 84 ? 1.069 6.195 -11.315 1.00 97.38 84 HIS A CA 1
ATOM 686 C C . HIS A 1 84 ? 2.019 6.044 -12.505 1.00 97.38 84 HIS A C 1
ATOM 688 O O . HIS A 1 84 ? 2.981 5.275 -12.433 1.00 97.38 84 HIS A O 1
ATOM 694 N N . HIS A 1 85 ? 1.755 6.765 -13.592 1.00 95.00 85 HIS A N 1
ATOM 695 C CA . HIS A 1 85 ? 2.662 6.879 -14.733 1.00 95.00 85 HIS A CA 1
ATOM 696 C C . HIS A 1 85 ? 2.795 8.351 -15.132 1.00 95.00 85 HIS A C 1
ATOM 698 O O . HIS A 1 85 ? 1.920 8.930 -15.772 1.00 95.00 85 HIS A O 1
ATOM 704 N N . GLY A 1 86 ? 3.880 8.997 -14.702 1.00 88.50 86 GLY A N 1
ATOM 705 C CA . GLY A 1 86 ? 3.999 10.453 -14.814 1.00 88.50 86 GLY A CA 1
ATOM 706 C C . GLY A 1 86 ? 2.941 11.174 -13.968 1.00 88.50 86 GLY A C 1
ATOM 707 O O . GLY A 1 86 ? 2.996 11.105 -12.744 1.00 88.50 86 GLY A O 1
ATOM 708 N N . ILE A 1 87 ? 2.014 11.886 -14.619 1.00 89.19 87 ILE A N 1
ATOM 709 C CA . ILE A 1 87 ? 0.887 12.577 -13.960 1.00 89.19 87 ILE A CA 1
ATOM 710 C C . ILE A 1 87 ? -0.389 11.729 -13.906 1.00 89.19 87 ILE A C 1
ATOM 712 O O . ILE A 1 87 ? -1.342 12.107 -13.226 1.00 89.19 87 ILE A O 1
ATOM 716 N N . ASP A 1 88 ? -0.420 10.611 -14.634 1.00 95.62 88 ASP A N 1
ATOM 717 C CA . ASP A 1 88 ? -1.610 9.781 -14.755 1.00 95.62 88 ASP A CA 1
ATOM 718 C C . ASP A 1 88 ? -1.723 8.852 -13.549 1.00 95.62 88 ASP A C 1
ATOM 720 O O . ASP A 1 88 ? -0.791 8.108 -13.235 1.00 95.62 88 ASP A O 1
ATOM 724 N N . VAL A 1 89 ? -2.885 8.878 -12.893 1.00 96.62 89 VAL A N 1
ATOM 725 C CA . VAL A 1 89 ? -3.191 8.056 -11.717 1.00 96.62 89 VAL A CA 1
ATOM 726 C C . VAL A 1 89 ? -4.309 7.082 -12.056 1.00 96.62 89 VAL A C 1
ATOM 728 O O . VAL A 1 89 ? -5.387 7.474 -12.499 1.00 96.62 89 VAL A O 1
ATOM 731 N N . THR A 1 90 ? -4.060 5.796 -11.827 1.00 97.62 90 THR A N 1
ATOM 732 C CA . THR A 1 90 ? -5.029 4.715 -12.011 1.00 97.62 90 THR A CA 1
ATOM 733 C C . THR A 1 90 ? -5.233 3.984 -10.692 1.00 97.62 90 THR A C 1
ATOM 735 O O . THR A 1 90 ? -4.307 3.364 -10.172 1.00 97.62 90 THR A O 1
ATOM 738 N N . LYS A 1 91 ? -6.460 4.005 -10.161 1.00 97.38 91 LYS A N 1
ATOM 739 C CA . LYS A 1 91 ? -6.825 3.222 -8.974 1.00 97.38 91 LYS A CA 1
ATOM 740 C C . LYS A 1 91 ? -6.987 1.746 -9.340 1.00 97.38 91 LYS A C 1
ATOM 742 O O . LYS A 1 91 ? -7.970 1.365 -9.984 1.00 97.38 91 LYS A O 1
ATOM 747 N N . LEU A 1 92 ? -6.041 0.920 -8.902 1.00 97.81 92 LEU A N 1
ATOM 748 C CA . LEU A 1 92 ? -6.018 -0.517 -9.160 1.00 97.81 92 LEU A CA 1
ATOM 749 C C . LEU A 1 92 ? -7.007 -1.242 -8.257 1.00 97.81 92 LEU A C 1
ATOM 751 O O . LEU A 1 92 ? -7.872 -1.947 -8.765 1.00 97.81 92 LEU A O 1
ATOM 755 N N . GLU A 1 93 ? -6.957 -0.991 -6.951 1.00 98.06 93 GLU A N 1
ATOM 756 C CA . GLU A 1 93 ? -7.753 -1.707 -5.952 1.00 98.06 93 GLU A CA 1
ATOM 757 C C . GLU A 1 93 ? -8.133 -0.798 -4.778 1.00 98.06 93 GLU A C 1
ATOM 759 O O . GLU A 1 93 ? -7.459 0.192 -4.488 1.00 98.06 93 GLU A O 1
ATOM 764 N N . GLU A 1 94 ? -9.236 -1.141 -4.124 1.00 97.94 94 GLU A N 1
ATOM 765 C CA . GLU A 1 94 ? -9.584 -0.680 -2.784 1.00 97.94 94 GLU A CA 1
ATOM 766 C C . GLU A 1 94 ? -9.600 -1.902 -1.861 1.00 97.94 94 GLU A C 1
ATOM 768 O O . GLU A 1 94 ? -10.266 -2.900 -2.153 1.00 97.94 94 GLU A O 1
ATOM 773 N N . ILE A 1 95 ? -8.827 -1.847 -0.781 1.00 97.81 95 ILE A N 1
ATOM 774 C CA . ILE A 1 95 ? -8.710 -2.927 0.195 1.00 97.81 95 ILE A CA 1
ATOM 775 C C . ILE A 1 95 ? -9.416 -2.486 1.474 1.00 97.81 95 ILE A C 1
ATOM 777 O O . ILE A 1 95 ? -9.077 -1.452 2.053 1.00 97.81 95 ILE A O 1
ATOM 781 N N . VAL A 1 96 ? -10.388 -3.279 1.909 1.00 96.94 96 VAL A N 1
ATOM 782 C CA . VAL A 1 96 ? -11.199 -3.021 3.105 1.00 96.94 96 VAL A CA 1
ATOM 783 C C . VAL A 1 96 ? -10.809 -3.972 4.229 1.00 96.94 96 VAL A C 1
ATOM 785 O O . VAL A 1 96 ? -10.273 -5.052 3.975 1.00 96.94 96 VAL A O 1
ATOM 788 N N . LEU A 1 97 ? -11.088 -3.586 5.471 1.00 94.88 97 LEU A N 1
ATOM 789 C CA . LEU A 1 97 ? -10.999 -4.496 6.605 1.00 94.88 97 LEU A CA 1
ATOM 790 C C . LEU A 1 97 ? -12.311 -5.287 6.711 1.00 94.88 97 LEU A C 1
ATOM 792 O O . LEU A 1 97 ? -13.377 -4.703 6.886 1.00 94.88 97 LEU A O 1
ATOM 796 N N . GLN A 1 98 ? -12.242 -6.612 6.623 1.00 92.62 98 GLN A N 1
ATOM 797 C CA . GLN A 1 98 ? -13.386 -7.500 6.818 1.00 92.62 98 GLN A CA 1
ATOM 798 C C . GLN A 1 98 ? -12.956 -8.687 7.675 1.00 92.62 98 GLN A C 1
ATOM 800 O O . GLN A 1 98 ? -11.946 -9.315 7.386 1.00 92.62 98 GLN A O 1
ATOM 805 N N . ASP A 1 99 ? -13.706 -8.991 8.738 1.00 89.56 99 ASP A N 1
ATOM 806 C CA . ASP A 1 99 ? -13.417 -10.122 9.635 1.00 89.56 99 ASP A CA 1
ATOM 807 C C . ASP A 1 99 ? -11.956 -10.138 10.157 1.00 89.56 99 ASP A C 1
ATOM 809 O O . ASP A 1 99 ? -11.352 -11.191 10.343 1.00 89.56 99 ASP A O 1
ATOM 813 N N . ASN A 1 100 ? -11.389 -8.948 10.419 1.00 87.88 100 ASN A N 1
ATOM 814 C CA . ASN A 1 100 ? -9.981 -8.702 10.787 1.00 87.88 100 ASN A CA 1
ATOM 815 C C . ASN A 1 100 ? -8.930 -9.064 9.717 1.00 87.88 100 ASN A C 1
ATOM 817 O O . ASN A 1 100 ? -7.735 -9.119 10.020 1.00 87.88 100 ASN A O 1
ATOM 821 N N . GLU A 1 101 ? -9.338 -9.252 8.468 1.00 93.56 101 GLU A N 1
ATOM 822 C CA . GLU A 1 101 ? -8.457 -9.474 7.325 1.00 93.56 101 GLU A CA 1
ATOM 823 C C . GLU A 1 101 ? -8.566 -8.331 6.314 1.00 93.56 101 GLU A C 1
ATOM 825 O O . GLU A 1 101 ? -9.582 -7.645 6.207 1.00 93.56 101 GLU A O 1
ATOM 830 N N . LEU A 1 102 ? -7.483 -8.105 5.572 1.00 96.25 102 LEU A N 1
ATOM 831 C CA . LEU A 1 102 ? -7.475 -7.159 4.463 1.00 96.25 102 LEU A CA 1
ATOM 832 C C . LEU A 1 102 ? -8.079 -7.841 3.236 1.00 96.25 102 LEU A C 1
ATOM 834 O O . LEU A 1 102 ? -7.580 -8.879 2.811 1.00 96.25 102 LEU A O 1
ATOM 838 N N . TYR A 1 103 ? -9.126 -7.266 2.653 1.00 97.44 103 TYR A N 1
ATOM 839 C CA . TYR A 1 103 ? -9.860 -7.858 1.537 1.00 97.44 103 TYR A CA 1
ATOM 840 C C . TYR A 1 103 ? -9.860 -6.942 0.312 1.00 97.44 103 TYR A C 1
ATOM 842 O O . 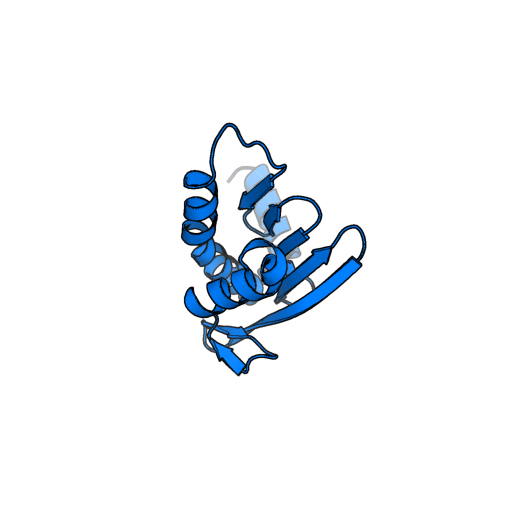TYR A 1 103 ? -10.300 -5.794 0.375 1.00 97.44 103 TYR A O 1
ATOM 850 N N . CYS A 1 104 ? -9.374 -7.452 -0.818 1.00 97.06 104 CYS A N 1
ATOM 851 C CA . CYS A 1 104 ? -9.373 -6.761 -2.103 1.00 97.06 104 CYS A CA 1
ATOM 852 C C . CYS A 1 104 ? -10.785 -6.748 -2.700 1.00 97.06 104 CYS A C 1
ATOM 854 O O . CYS A 1 104 ? -11.295 -7.792 -3.113 1.00 97.06 104 CYS A O 1
ATOM 856 N N . THR A 1 105 ? -11.409 -5.573 -2.783 1.00 96.62 105 THR A N 1
ATOM 857 C CA . THR A 1 105 ? -12.820 -5.452 -3.189 1.00 96.62 105 THR A CA 1
ATOM 858 C C . THR A 1 105 ? -13.073 -5.842 -4.644 1.00 96.62 105 THR A C 1
ATOM 860 O O . THR A 1 105 ? -14.060 -6.521 -4.924 1.00 96.62 105 THR A O 1
ATOM 863 N N . LYS A 1 106 ? -12.198 -5.464 -5.584 1.00 95.56 106 LYS A N 1
ATOM 864 C CA . LYS A 1 106 ? -12.365 -5.805 -7.005 1.00 95.56 106 LYS A CA 1
ATOM 865 C C . LYS A 1 106 ? -11.932 -7.231 -7.313 1.00 95.56 106 LYS A C 1
ATOM 867 O O . LYS A 1 106 ? -12.575 -7.889 -8.128 1.00 95.56 106 LYS A O 1
ATOM 872 N N . ARG A 1 107 ? -10.842 -7.706 -6.700 1.00 94.75 107 ARG A N 1
ATOM 873 C CA . ARG A 1 107 ? -10.338 -9.077 -6.914 1.00 94.75 107 ARG A CA 1
ATOM 874 C C . ARG A 1 107 ? -11.140 -10.138 -6.157 1.00 94.75 107 ARG A C 1
ATOM 876 O O . ARG A 1 107 ? -11.111 -11.299 -6.549 1.00 94.75 107 ARG A O 1
ATOM 883 N N . GLY A 1 108 ? -11.859 -9.758 -5.103 1.00 95.19 108 GLY A N 1
ATOM 884 C CA . GLY A 1 108 ? -12.670 -10.677 -4.308 1.00 95.19 108 GLY A CA 1
ATOM 885 C C . GLY A 1 108 ? -11.843 -11.688 -3.505 1.00 95.19 108 GLY A C 1
ATOM 886 O O . GLY A 1 108 ? -12.295 -12.811 -3.271 1.00 95.19 108 GLY A O 1
ATOM 887 N N . VAL A 1 109 ? -10.625 -11.316 -3.106 1.00 96.62 109 VAL A N 1
ATOM 888 C CA . VAL A 1 109 ? -9.672 -12.188 -2.400 1.00 96.62 109 VAL A CA 1
ATOM 889 C C . VAL A 1 109 ? -9.069 -11.482 -1.192 1.00 96.62 109 VAL A C 1
ATOM 891 O O . VAL A 1 109 ? -8.978 -10.255 -1.158 1.00 96.62 109 VAL A O 1
ATOM 894 N N . ILE A 1 110 ? -8.616 -12.266 -0.214 1.00 96.75 110 ILE A N 1
ATOM 895 C CA . ILE A 1 110 ? -7.816 -11.759 0.904 1.00 96.75 110 ILE A CA 1
ATOM 896 C C . ILE A 1 110 ? -6.489 -11.239 0.353 1.00 96.75 110 ILE A C 1
ATOM 898 O O . ILE A 1 110 ? -5.845 -11.881 -0.477 1.00 96.75 110 ILE A O 1
ATOM 902 N N . PHE A 1 111 ? -6.080 -10.071 0.819 1.00 96.75 111 PHE A N 1
ATOM 903 C CA . PHE A 1 111 ? -4.821 -9.457 0.460 1.00 96.75 111 PHE A CA 1
ATOM 904 C C . PHE A 1 111 ? -3.667 -10.155 1.189 1.00 96.75 111 PHE A C 1
ATOM 906 O O . PHE A 1 111 ? -3.521 -10.063 2.407 1.00 96.75 111 PHE A O 1
ATOM 913 N N . THR A 1 112 ? -2.843 -10.860 0.420 1.00 95.25 112 THR A N 1
ATOM 914 C CA . THR A 1 112 ? -1.665 -11.598 0.888 1.00 95.25 112 THR A CA 1
ATOM 915 C C . THR A 1 112 ? -0.401 -11.103 0.182 1.00 95.25 112 THR A C 1
ATOM 917 O O . THR A 1 112 ? -0.466 -10.287 -0.741 1.00 95.25 112 THR A O 1
ATOM 920 N N . GLU A 1 113 ? 0.768 -11.622 0.570 1.00 93.81 113 GLU A N 1
ATOM 921 C CA . GLU A 1 113 ? 2.024 -11.352 -0.146 1.00 93.81 113 GLU A CA 1
ATOM 922 C C . GLU A 1 113 ? 1.947 -11.761 -1.631 1.00 93.81 113 GLU A C 1
ATOM 924 O O . GLU A 1 113 ? 2.479 -11.054 -2.486 1.00 93.81 113 GLU A O 1
ATOM 929 N N . ASP A 1 114 ? 1.224 -12.837 -1.964 1.00 95.56 114 ASP A N 1
ATOM 930 C CA . ASP A 1 114 ? 1.015 -13.256 -3.355 1.00 95.56 114 ASP A CA 1
ATOM 931 C C . ASP A 1 114 ? 0.198 -12.224 -4.141 1.00 95.56 114 ASP A C 1
ATOM 933 O O . ASP A 1 114 ? 0.586 -11.835 -5.243 1.00 95.56 114 ASP A O 1
ATOM 937 N N . VAL A 1 115 ? -0.882 -11.704 -3.550 1.00 96.69 115 VAL A N 1
ATOM 938 C CA . VAL A 1 115 ? -1.706 -10.646 -4.159 1.00 96.69 115 VAL A CA 1
ATOM 939 C C . VAL A 1 115 ? -0.905 -9.347 -4.306 1.00 96.69 115 VAL A C 1
ATOM 941 O O . VAL A 1 115 ? -1.014 -8.648 -5.320 1.00 96.69 115 VAL A O 1
ATOM 944 N N . PHE A 1 116 ? -0.050 -9.032 -3.331 1.00 96.44 116 PHE A N 1
ATOM 945 C CA . PHE A 1 116 ? 0.898 -7.925 -3.431 1.00 96.44 116 PHE A CA 1
ATOM 946 C C . PHE A 1 116 ? 1.891 -8.124 -4.590 1.00 96.44 116 PHE A C 1
ATOM 948 O O . PHE A 1 116 ? 2.114 -7.206 -5.383 1.00 96.44 116 PHE A O 1
ATOM 955 N N . ASN A 1 117 ? 2.432 -9.331 -4.756 1.00 95.81 117 ASN A N 1
ATOM 956 C CA . ASN A 1 117 ? 3.312 -9.679 -5.870 1.00 95.81 117 ASN A CA 1
ATOM 957 C C . ASN A 1 117 ? 2.604 -9.588 -7.234 1.00 95.81 117 ASN A C 1
ATOM 959 O O . ASN A 1 117 ? 3.215 -9.184 -8.223 1.00 95.81 117 ASN A O 1
ATOM 963 N N . GLU A 1 118 ? 1.311 -9.903 -7.307 1.00 97.25 118 GLU A N 1
ATOM 964 C CA . GLU A 1 118 ? 0.511 -9.667 -8.513 1.00 97.25 118 GLU A CA 1
ATOM 965 C C . GLU A 1 118 ? 0.429 -8.178 -8.864 1.00 97.25 118 GLU A C 1
ATOM 967 O O . GLU A 1 118 ? 0.607 -7.832 -10.029 1.00 97.25 118 GLU A O 1
ATOM 972 N N . PHE A 1 119 ? 0.235 -7.282 -7.884 1.00 97.38 119 PHE A N 1
ATOM 973 C CA . PHE A 1 119 ? 0.276 -5.834 -8.141 1.00 97.38 119 PHE A CA 1
ATOM 974 C C . PHE A 1 119 ? 1.646 -5.376 -8.647 1.00 97.38 119 PHE A C 1
ATOM 976 O O . PHE A 1 119 ? 1.712 -4.563 -9.568 1.00 97.38 119 PHE A O 1
ATOM 983 N N . LEU A 1 120 ? 2.741 -5.907 -8.092 1.00 96.81 120 LEU A N 1
ATOM 984 C CA . LEU A 1 120 ? 4.089 -5.614 -8.589 1.00 96.81 120 LEU A CA 1
ATOM 985 C C . LEU A 1 120 ? 4.237 -6.019 -10.059 1.00 96.81 120 LEU A C 1
ATOM 987 O O . LEU A 1 120 ? 4.691 -5.215 -10.873 1.00 96.81 120 LEU A O 1
ATOM 991 N N . LYS A 1 121 ? 3.818 -7.239 -10.410 1.00 96.81 121 LYS A N 1
ATOM 992 C CA . LYS A 1 121 ? 3.864 -7.733 -11.792 1.00 96.81 121 LYS A CA 1
ATOM 993 C C . LYS A 1 121 ? 2.987 -6.907 -12.724 1.00 96.81 121 LYS A C 1
ATOM 995 O O . LYS A 1 121 ? 3.431 -6.569 -13.810 1.00 96.81 121 LYS A O 1
ATOM 1000 N N . GLU A 1 122 ? 1.775 -6.561 -12.301 1.00 96.38 122 GLU A N 1
ATOM 1001 C CA . GLU A 1 122 ? 0.826 -5.769 -13.088 1.00 96.38 122 GLU A CA 1
ATOM 1002 C C . GLU A 1 122 ? 1.356 -4.353 -13.364 1.00 96.38 122 GLU A C 1
ATOM 1004 O O . GLU A 1 122 ? 1.338 -3.881 -14.503 1.00 96.38 122 GLU A O 1
ATOM 1009 N N . VAL A 1 123 ? 1.867 -3.669 -12.336 1.00 97.38 123 VAL A N 1
ATOM 1010 C CA . VAL A 1 123 ? 2.359 -2.293 -12.475 1.00 97.38 123 VAL A CA 1
ATOM 1011 C C . VAL A 1 123 ? 3.643 -2.233 -13.289 1.00 97.38 123 VAL A C 1
ATOM 1013 O O . VAL A 1 123 ? 3.770 -1.364 -14.154 1.00 97.38 123 VAL A O 1
ATOM 1016 N N . PHE A 1 124 ? 4.571 -3.153 -13.031 1.00 96.56 124 PHE A N 1
ATOM 1017 C CA . PHE A 1 124 ? 5.900 -3.160 -13.633 1.00 96.56 124 PHE A CA 1
ATOM 1018 C C . PHE A 1 124 ? 6.038 -4.150 -14.797 1.00 96.56 124 PHE A C 1
ATOM 1020 O O . PHE A 1 124 ? 7.162 -4.478 -15.166 1.00 96.56 124 PHE A O 1
ATOM 1027 N N . VAL A 1 125 ? 4.933 -4.598 -15.406 1.00 95.75 125 VAL A N 1
ATOM 1028 C CA . VAL A 1 125 ? 4.940 -5.573 -16.516 1.00 95.75 125 VAL A CA 1
ATOM 1029 C C . VAL A 1 125 ? 5.886 -5.164 -17.651 1.00 95.75 125 VAL A C 1
ATOM 1031 O O . VAL A 1 125 ? 6.690 -5.964 -18.110 1.00 95.75 125 VAL A O 1
ATOM 1034 N N . GLU A 1 126 ? 5.891 -3.885 -18.032 1.00 91.31 126 GLU A N 1
ATOM 1035 C CA . GLU A 1 126 ? 6.769 -3.361 -19.090 1.00 91.31 126 GLU A CA 1
ATOM 1036 C C . GLU A 1 126 ? 8.261 -3.398 -18.715 1.00 91.31 126 GLU A C 1
ATOM 1038 O O . GLU A 1 126 ? 9.120 -3.419 -19.593 1.00 91.31 126 GLU A O 1
ATOM 1043 N N . ILE A 1 127 ? 8.576 -3.402 -17.416 1.00 91.00 127 ILE A N 1
ATOM 1044 C CA . ILE A 1 127 ? 9.948 -3.465 -16.892 1.00 91.00 127 ILE A CA 1
ATOM 1045 C C . ILE A 1 127 ? 10.405 -4.920 -16.736 1.00 91.00 127 ILE A C 1
ATOM 1047 O O . ILE A 1 127 ? 11.583 -5.216 -16.936 1.00 91.00 127 ILE A O 1
ATOM 1051 N N . LEU A 1 128 ? 9.495 -5.817 -16.348 1.00 90.19 128 LEU A N 1
ATOM 1052 C CA . LEU A 1 128 ? 9.797 -7.218 -16.048 1.00 90.19 128 LEU A CA 1
ATOM 1053 C C . LEU A 1 128 ? 9.872 -8.110 -17.299 1.00 90.19 128 LEU A C 1
ATOM 1055 O O . LEU A 1 128 ? 10.551 -9.137 -17.241 1.00 90.19 128 LEU A O 1
ATOM 1059 N N . GLY A 1 129 ? 9.256 -7.692 -18.411 1.00 75.94 129 GLY A N 1
ATOM 1060 C CA . GLY A 1 129 ? 9.159 -8.482 -19.647 1.00 75.94 129 GLY A CA 1
ATOM 1061 C C . GLY A 1 129 ? 8.143 -9.611 -19.540 1.00 75.94 129 GLY A C 1
ATOM 1062 O O . GLY A 1 129 ? 8.352 -10.620 -20.249 1.00 75.94 129 GLY A O 1
#

Sequence (129 aa):
MSNLEQTISKLKTYVGEDSEEKVLMEKFAELYPAIEKIRNEFPKPSKKEYSIINLPDDKYIKIESTLLRISINKEKNVIDVEKHHGIDVTKLEEIVLQDNELYCTKRGVIFTEDVFNEFLKEVFVEILG